Protein AF-A0A842JPQ0-F1 (afdb_monomer_lite)

Secondary structure (DSSP, 8-state):
-----EEEEEEES-HHHHHHHHHHHHTS--SEEETTEEEEEEETTEEEEEEE-TTTTT----------

Sequence (68 aa):
MKPRRVSAVATAVDVAAAVTWYTSSFDRPADHHTPGLAEWQLTGDAALQPVLDPHRAGSSTVTPDTDA

Structure (mmCIF, N/CA/C/O backbone):
data_AF-A0A842JPQ0-F1
#
_entry.id   AF-A0A842JPQ0-F1
#
loop_
_atom_site.group_PDB
_atom_site.id
_atom_site.type_symbol
_atom_site.label_atom_id
_atom_site.label_alt_id
_atom_site.label_comp_id
_atom_site.label_asym_id
_atom_site.label_entity_id
_atom_site.label_seq_id
_atom_site.pdbx_PDB_ins_code
_atom_site.Cartn_x
_atom_site.Cartn_y
_atom_site.Cartn_z
_atom_site.occupancy
_atom_site.B_iso_or_equiv
_atom_site.auth_seq_id
_atom_site.auth_comp_id
_atom_site.auth_asym_id
_atom_site.auth_atom_id
_atom_site.pdbx_PDB_model_num
ATOM 1 N N . MET A 1 1 ? 1.806 -22.177 19.016 1.00 77.19 1 MET A N 1
ATOM 2 C CA . MET A 1 1 ? 1.796 -20.698 18.953 1.00 77.19 1 MET A CA 1
ATOM 3 C C . MET A 1 1 ? 0.677 -20.277 18.011 1.00 77.19 1 MET A C 1
ATOM 5 O O . MET A 1 1 ? 0.553 -20.912 16.973 1.00 77.19 1 MET A O 1
ATOM 9 N N . LYS A 1 2 ? -0.168 -19.304 18.377 1.00 86.50 2 LYS A N 1
ATOM 10 C CA . LYS A 1 2 ? -1.235 -18.790 17.498 1.00 86.50 2 LYS A CA 1
ATOM 11 C C . LYS A 1 2 ? -0.834 -17.398 16.987 1.00 86.50 2 LYS A C 1
ATOM 13 O O . LYS A 1 2 ? -0.335 -16.620 17.804 1.00 86.50 2 LYS A O 1
ATOM 18 N N . PRO A 1 3 ? -1.004 -17.088 15.690 1.00 85.00 3 PRO A N 1
ATOM 19 C CA . PRO A 1 3 ? -0.756 -15.742 15.182 1.00 85.00 3 PRO A CA 1
ATOM 20 C C . PRO A 1 3 ? -1.714 -14.750 15.853 1.00 85.00 3 PRO A C 1
ATOM 22 O O . PRO A 1 3 ? -2.853 -15.104 16.153 1.00 85.00 3 PRO A O 1
ATOM 25 N N . ARG A 1 4 ? -1.234 -13.531 16.127 1.00 92.44 4 ARG A N 1
ATOM 26 C CA . ARG A 1 4 ? -2.037 -12.471 16.770 1.00 92.44 4 ARG A CA 1
ATOM 27 C C . ARG A 1 4 ? -2.529 -11.404 15.793 1.00 92.44 4 ARG A C 1
ATOM 29 O O . ARG A 1 4 ? -3.467 -10.706 16.122 1.00 92.44 4 ARG A O 1
ATOM 36 N N . ARG A 1 5 ? -1.894 -11.275 14.625 1.00 93.00 5 ARG A N 1
ATOM 37 C CA . ARG A 1 5 ? -2.194 -10.259 13.613 1.00 93.00 5 ARG A CA 1
ATOM 38 C C . ARG A 1 5 ? -1.844 -10.776 12.220 1.00 93.00 5 ARG A C 1
ATOM 40 O O . ARG A 1 5 ? -0.960 -11.629 12.091 1.00 93.00 5 ARG A O 1
ATOM 47 N N . VAL A 1 6 ? -2.533 -10.263 11.205 1.00 94.31 6 VAL A N 1
ATOM 48 C CA . VAL A 1 6 ? -2.305 -10.561 9.786 1.00 94.31 6 VAL A CA 1
ATOM 49 C C . VAL A 1 6 ? -1.959 -9.278 9.030 1.00 94.31 6 VAL A C 1
ATOM 51 O O . VAL A 1 6 ? -2.526 -8.220 9.293 1.00 94.31 6 VAL A O 1
ATOM 54 N N . SER A 1 7 ? -1.051 -9.383 8.063 1.00 95.12 7 SER A N 1
ATOM 55 C CA . SER A 1 7 ? -0.807 -8.328 7.081 1.00 95.12 7 SER A CA 1
ATOM 56 C C . SER A 1 7 ? -1.171 -8.828 5.690 1.00 95.12 7 SER A C 1
ATOM 58 O O . SER A 1 7 ? -0.639 -9.842 5.234 1.00 95.12 7 SER A O 1
ATOM 60 N N . ALA A 1 8 ? -2.057 -8.109 5.010 1.00 96.25 8 ALA A N 1
ATOM 61 C CA . ALA A 1 8 ? -2.269 -8.269 3.583 1.00 96.25 8 ALA A CA 1
ATOM 62 C C . ALA A 1 8 ? -1.141 -7.543 2.843 1.00 96.25 8 ALA A C 1
ATOM 64 O O . ALA A 1 8 ? -0.943 -6.346 3.035 1.00 96.25 8 ALA A O 1
ATOM 65 N N . VAL A 1 9 ? -0.382 -8.263 2.021 1.00 96.56 9 VAL A N 1
ATOM 66 C CA . VAL A 1 9 ? 0.773 -7.701 1.310 1.00 96.56 9 VAL A CA 1
ATOM 67 C C . VAL A 1 9 ? 0.397 -7.438 -0.142 1.00 96.56 9 VAL A C 1
ATOM 69 O O . VAL A 1 9 ? -0.069 -8.341 -0.835 1.00 96.56 9 VAL A O 1
ATOM 72 N N . ALA A 1 10 ? 0.620 -6.207 -0.597 1.00 96.81 10 ALA A N 1
ATOM 73 C CA . ALA A 1 10 ? 0.466 -5.799 -1.986 1.00 96.81 10 ALA A CA 1
ATOM 74 C C . ALA A 1 10 ? 1.845 -5.467 -2.568 1.00 96.81 10 ALA A C 1
ATOM 76 O O . ALA A 1 10 ? 2.476 -4.475 -2.216 1.00 96.81 10 ALA A O 1
ATOM 77 N N . THR A 1 11 ? 2.342 -6.310 -3.458 1.00 97.50 11 THR A N 1
ATOM 78 C CA . THR A 1 11 ? 3.642 -6.101 -4.105 1.00 97.50 11 THR A CA 1
ATOM 79 C C . THR A 1 11 ? 3.566 -4.993 -5.160 1.00 97.50 11 THR A C 1
ATOM 81 O O . THR A 1 11 ? 2.641 -4.953 -5.977 1.00 97.50 11 THR A O 1
ATOM 84 N N . ALA A 1 12 ? 4.551 -4.096 -5.161 1.00 96.94 12 ALA A N 1
ATOM 85 C CA . ALA A 1 12 ? 4.639 -2.946 -6.059 1.00 96.94 12 ALA A CA 1
ATOM 86 C C . ALA A 1 12 ? 6.053 -2.795 -6.645 1.00 96.94 12 ALA A C 1
ATOM 88 O O . ALA A 1 12 ? 7.037 -3.233 -6.051 1.00 96.94 12 ALA A O 1
ATOM 89 N N . VAL A 1 13 ? 6.149 -2.146 -7.810 1.00 97.75 13 VAL A N 1
ATOM 90 C CA . VAL A 1 13 ? 7.426 -1.691 -8.403 1.00 97.75 13 VAL A CA 1
ATOM 91 C C . VAL A 1 13 ? 7.847 -0.312 -7.890 1.00 97.75 13 VAL A C 1
ATOM 93 O O . VAL A 1 13 ? 9.022 0.029 -7.943 1.00 97.75 13 VAL A O 1
ATOM 96 N N . ASP A 1 14 ? 6.886 0.469 -7.396 1.00 97.31 14 ASP A N 1
ATOM 97 C CA . ASP A 1 14 ? 7.076 1.820 -6.882 1.00 97.31 14 ASP A CA 1
ATOM 98 C C . ASP A 1 14 ? 6.228 1.987 -5.617 1.00 97.31 14 ASP A C 1
ATOM 100 O O . ASP A 1 14 ? 5.001 2.120 -5.666 1.00 97.31 14 ASP A O 1
ATOM 104 N N . VAL A 1 15 ? 6.895 1.931 -4.464 1.00 97.88 15 VAL A N 1
ATOM 105 C CA . VAL A 1 15 ? 6.237 2.081 -3.162 1.00 97.88 15 VAL A CA 1
ATOM 106 C C . VAL A 1 15 ? 5.814 3.526 -2.925 1.00 97.88 15 VAL A C 1
ATOM 108 O O . VAL A 1 15 ? 4.778 3.737 -2.306 1.00 97.88 15 VAL A O 1
ATOM 111 N N . ALA A 1 16 ? 6.532 4.520 -3.450 1.00 97.44 16 ALA A N 1
ATOM 112 C CA . ALA A 1 16 ? 6.151 5.919 -3.280 1.00 97.44 16 ALA A CA 1
ATOM 113 C C . ALA A 1 16 ? 4.837 6.220 -4.018 1.00 97.44 16 ALA A C 1
ATOM 115 O O . ALA A 1 16 ? 3.925 6.810 -3.435 1.00 97.44 16 ALA A O 1
ATOM 116 N N . ALA A 1 17 ? 4.695 5.732 -5.254 1.00 97.69 17 ALA A N 1
ATOM 117 C CA . ALA A 1 17 ? 3.438 5.823 -5.995 1.00 97.69 17 ALA A CA 1
ATOM 118 C C . ALA A 1 17 ? 2.302 5.057 -5.295 1.00 97.69 17 ALA A C 1
ATOM 120 O O . ALA A 1 17 ? 1.190 5.579 -5.172 1.00 97.69 17 ALA A O 1
ATOM 121 N N . ALA A 1 18 ? 2.579 3.851 -4.780 1.00 97.12 18 ALA A N 1
ATOM 122 C CA . ALA A 1 18 ? 1.603 3.102 -3.990 1.00 97.12 18 ALA A CA 1
ATOM 123 C C . ALA A 1 18 ? 1.173 3.888 -2.742 1.00 97.12 18 ALA A C 1
ATOM 125 O O . ALA A 1 18 ? -0.015 3.950 -2.432 1.00 97.12 18 ALA A O 1
ATOM 126 N N . VAL A 1 19 ? 2.111 4.549 -2.061 1.00 98.12 19 VAL A N 1
ATOM 127 C CA . VAL A 1 19 ? 1.821 5.373 -0.886 1.00 98.12 19 VAL A CA 1
ATOM 128 C C . VAL A 1 19 ? 0.905 6.532 -1.225 1.00 98.12 19 VAL A C 1
ATOM 130 O O . VAL A 1 19 ? -0.067 6.749 -0.502 1.00 98.12 19 VAL A O 1
ATOM 133 N N . THR A 1 20 ? 1.160 7.247 -2.320 1.00 98.12 20 THR A N 1
ATOM 134 C CA . THR A 1 20 ? 0.267 8.317 -2.781 1.00 98.12 20 THR A CA 1
ATOM 135 C C . THR A 1 20 ? -1.145 7.787 -3.033 1.00 98.12 20 THR A C 1
ATOM 137 O O . THR A 1 20 ? -2.114 8.385 -2.563 1.00 98.12 20 THR A O 1
ATOM 140 N N . TRP A 1 21 ? -1.269 6.641 -3.707 1.00 96.88 21 TRP A N 1
ATOM 141 C CA . TRP A 1 21 ? -2.567 6.041 -4.020 1.00 96.88 21 TRP A CA 1
ATOM 142 C C . TRP A 1 21 ? -3.338 5.601 -2.767 1.00 96.88 21 TRP A C 1
ATOM 144 O O . TRP A 1 21 ? -4.502 5.969 -2.591 1.00 96.88 21 TRP A O 1
ATOM 154 N N . TYR A 1 22 ? -2.694 4.858 -1.862 1.00 96.12 22 TYR A N 1
ATOM 155 C CA . TYR A 1 22 ? -3.335 4.375 -0.635 1.00 96.12 22 TYR A CA 1
ATOM 156 C C . TYR A 1 22 ? -3.628 5.503 0.354 1.00 96.12 22 TYR A C 1
ATOM 158 O O . TYR A 1 22 ? -4.668 5.472 1.003 1.00 96.12 22 TYR A O 1
ATOM 166 N N . THR A 1 23 ? -2.783 6.536 0.419 1.00 97.56 23 THR A N 1
ATOM 167 C CA . THR A 1 23 ? -3.063 7.733 1.231 1.00 97.56 23 THR A CA 1
ATOM 168 C C . THR A 1 23 ? -4.342 8.417 0.769 1.00 97.56 23 THR A C 1
ATOM 170 O O . THR A 1 23 ? -5.184 8.754 1.594 1.00 97.56 23 THR A O 1
ATOM 173 N N . SER A 1 24 ? -4.516 8.576 -0.546 1.00 97.19 24 SER A N 1
ATOM 174 C CA . SER A 1 24 ? -5.750 9.127 -1.110 1.00 97.19 24 SER 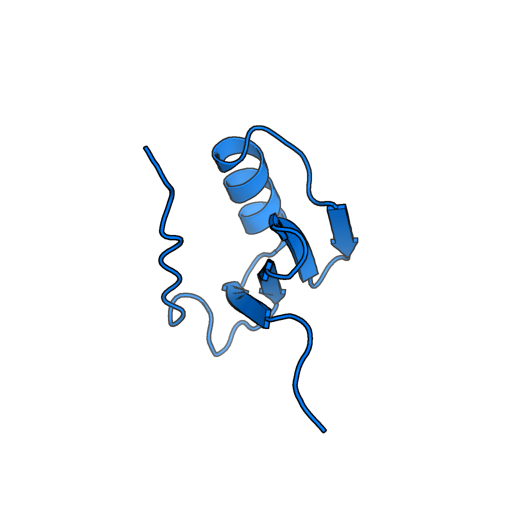A CA 1
ATOM 175 C C . SER A 1 24 ? -6.955 8.212 -0.884 1.00 97.19 24 SER A C 1
ATOM 177 O O . SER A 1 24 ? -8.054 8.712 -0.686 1.00 97.19 24 SER A O 1
ATOM 179 N N . SER A 1 25 ? -6.769 6.892 -0.940 1.00 93.62 25 SER A N 1
ATOM 180 C CA . SER A 1 25 ? -7.864 5.922 -0.799 1.00 93.62 25 SER A CA 1
ATOM 181 C C . SER A 1 25 ? -8.352 5.793 0.645 1.00 93.62 25 SER A C 1
ATOM 183 O O . SER A 1 25 ? -9.538 5.586 0.875 1.00 93.62 25 SER A O 1
ATOM 185 N N . PHE A 1 26 ? -7.446 5.922 1.617 1.00 93.50 26 PHE A N 1
ATOM 186 C CA . PHE A 1 26 ? -7.763 5.858 3.045 1.00 93.50 26 PHE A CA 1
ATOM 187 C C . PHE A 1 26 ? -7.950 7.227 3.703 1.00 93.50 26 PHE A C 1
ATOM 189 O O . PHE A 1 26 ? -8.197 7.278 4.905 1.00 93.50 26 PHE A O 1
ATOM 196 N N . ASP A 1 27 ? -7.788 8.315 2.945 1.00 96.44 27 ASP A N 1
ATOM 197 C CA . ASP A 1 27 ? -7.828 9.701 3.430 1.00 96.44 27 ASP A CA 1
ATOM 198 C C . ASP A 1 27 ? -6.907 9.954 4.645 1.00 96.44 27 ASP A C 1
ATOM 200 O O . ASP A 1 27 ? -7.186 10.753 5.538 1.00 96.44 27 ASP A O 1
ATOM 204 N N . ARG A 1 28 ? -5.788 9.219 4.717 1.00 97.56 28 ARG A N 1
ATOM 205 C CA . ARG A 1 28 ? -4.808 9.320 5.808 1.00 97.56 28 ARG A CA 1
ATOM 206 C C . ARG A 1 28 ? -3.429 8.796 5.397 1.00 97.56 28 ARG A C 1
ATOM 208 O O . ARG A 1 28 ? -3.345 7.852 4.605 1.00 97.56 28 ARG A O 1
ATOM 215 N N . PRO A 1 29 ? -2.334 9.328 5.970 1.00 97.94 29 PRO A N 1
ATOM 216 C CA . PRO A 1 29 ? -0.995 8.803 5.716 1.00 97.94 29 PRO A CA 1
ATOM 217 C C . PRO A 1 29 ? -0.818 7.385 6.281 1.00 97.94 29 PRO A C 1
ATOM 219 O O . PRO A 1 29 ? -1.586 6.942 7.140 1.00 97.94 29 PRO A O 1
ATOM 222 N N . ALA A 1 30 ? 0.222 6.695 5.806 1.00 98.00 30 ALA A N 1
ATOM 223 C CA . ALA A 1 30 ? 0.670 5.420 6.361 1.00 98.00 30 ALA A CA 1
ATOM 224 C C . ALA A 1 30 ? 1.091 5.573 7.830 1.00 98.00 30 ALA A C 1
ATOM 226 O O . ALA A 1 30 ? 1.698 6.578 8.205 1.00 98.00 30 ALA A O 1
ATOM 227 N N . ASP A 1 31 ? 0.842 4.546 8.640 1.00 98.12 31 ASP A N 1
ATOM 228 C CA . ASP A 1 31 ? 1.299 4.496 10.036 1.00 98.12 31 ASP A CA 1
ATOM 229 C C . ASP A 1 31 ? 2.802 4.217 10.122 1.00 98.12 31 ASP A C 1
ATOM 231 O O . ASP A 1 31 ? 3.483 4.645 11.055 1.00 98.12 31 ASP A O 1
ATOM 235 N N . HIS A 1 32 ? 3.330 3.499 9.130 1.00 97.75 32 HIS A N 1
ATOM 236 C CA . HIS A 1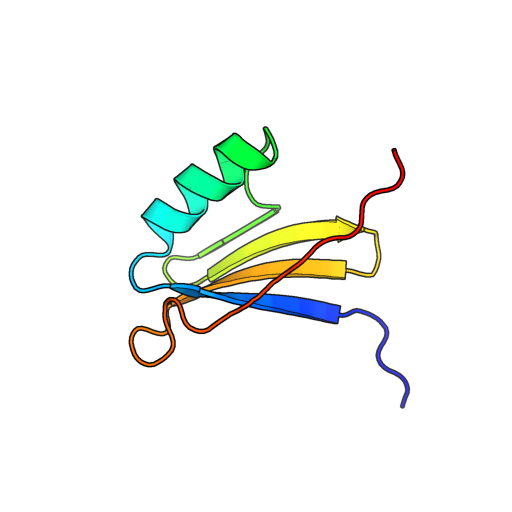 32 ? 4.754 3.249 8.979 1.00 97.75 32 HIS A CA 1
ATOM 237 C C . HIS A 1 32 ? 5.147 3.317 7.505 1.00 97.75 32 HIS A C 1
ATOM 239 O O . HIS A 1 32 ? 4.448 2.787 6.645 1.00 97.75 32 HIS A O 1
ATOM 245 N N . HIS A 1 33 ? 6.270 3.968 7.203 1.00 97.00 33 HIS A N 1
ATOM 246 C CA . HIS A 1 33 ? 6.749 4.132 5.835 1.00 97.00 33 HIS A CA 1
ATOM 247 C C . HIS A 1 33 ? 8.279 4.153 5.786 1.00 97.00 33 HIS A C 1
ATOM 249 O O . HIS A 1 33 ? 8.943 4.853 6.550 1.00 97.00 33 HIS A O 1
ATOM 255 N N . THR A 1 34 ? 8.820 3.378 4.854 1.00 96.81 34 THR A N 1
ATOM 256 C CA . THR A 1 34 ? 10.229 3.297 4.465 1.00 96.81 34 THR A CA 1
ATOM 257 C C . THR A 1 34 ? 10.304 3.259 2.931 1.00 96.81 34 THR A C 1
ATOM 259 O O . THR A 1 34 ? 9.299 2.956 2.290 1.00 96.81 34 THR A O 1
ATOM 262 N N . PRO A 1 35 ? 11.476 3.469 2.304 1.00 96.19 35 PRO A N 1
ATOM 263 C CA . PRO A 1 35 ? 11.584 3.440 0.841 1.00 96.19 35 PRO A CA 1
ATOM 264 C C . PRO A 1 35 ? 11.083 2.152 0.161 1.00 96.19 35 PRO A C 1
ATOM 266 O O . PRO A 1 35 ? 10.722 2.187 -1.010 1.00 96.19 35 PRO A O 1
ATOM 269 N N . GLY A 1 36 ? 11.076 1.015 0.867 1.00 97.31 36 GLY A N 1
ATOM 270 C CA . GLY A 1 36 ? 10.667 -0.285 0.321 1.00 97.31 36 GLY A CA 1
ATOM 271 C C . GL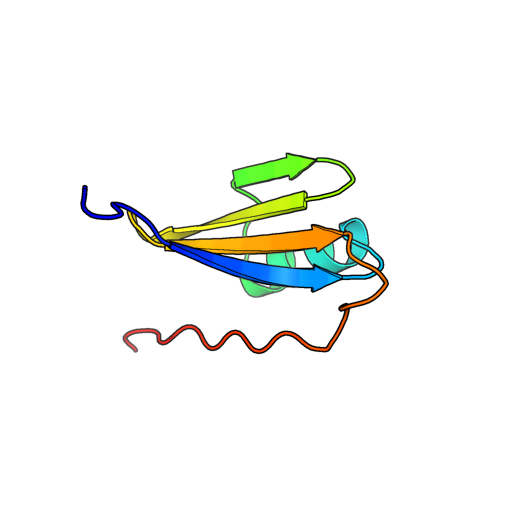Y A 1 36 ? 9.346 -0.827 0.864 1.00 97.31 36 GLY A C 1
ATOM 272 O O . GLY A 1 36 ? 8.945 -1.918 0.461 1.00 97.31 36 GLY A O 1
ATOM 273 N N . LEU A 1 37 ? 8.687 -0.120 1.784 1.00 97.69 37 LEU A N 1
ATOM 274 C CA . LEU A 1 37 ? 7.482 -0.608 2.451 1.00 97.69 37 LEU A CA 1
ATOM 275 C C . LEU A 1 37 ? 6.668 0.537 3.038 1.00 97.69 37 LEU A C 1
ATOM 277 O O . LEU A 1 37 ? 7.225 1.426 3.681 1.00 97.69 37 LEU A O 1
ATOM 281 N N . ALA A 1 38 ? 5.351 0.445 2.925 1.00 98.44 38 ALA A N 1
ATOM 282 C CA . ALA A 1 38 ? 4.426 1.232 3.727 1.00 98.44 38 ALA A CA 1
ATOM 283 C C . ALA A 1 38 ? 3.419 0.324 4.436 1.00 98.44 38 ALA A C 1
ATOM 285 O O . ALA A 1 38 ? 3.215 -0.815 4.028 1.00 98.44 38 ALA A O 1
ATOM 286 N N . GLU A 1 39 ? 2.807 0.811 5.507 1.00 98.19 39 GLU A N 1
ATOM 287 C CA . GLU A 1 39 ? 1.825 0.067 6.286 1.00 98.19 39 GLU A CA 1
ATOM 288 C C . GLU A 1 39 ? 0.684 0.970 6.753 1.00 98.19 39 GLU A C 1
ATOM 290 O O . GLU A 1 39 ? 0.918 2.045 7.309 1.00 98.19 39 GLU A O 1
ATOM 295 N N . TRP A 1 40 ? -0.543 0.477 6.593 1.00 97.69 40 TRP A N 1
ATOM 296 C CA . TRP A 1 40 ? -1.743 1.015 7.228 1.00 97.69 40 TRP A CA 1
ATOM 297 C C . TRP A 1 40 ? -2.350 -0.055 8.131 1.00 97.69 40 TRP A C 1
ATOM 299 O O . TRP A 1 40 ? -2.720 -1.130 7.656 1.00 97.69 40 TRP A O 1
ATOM 309 N N . GLN A 1 41 ? -2.497 0.246 9.420 1.00 96.19 41 GLN A N 1
ATOM 310 C CA . GLN A 1 41 ? -3.403 -0.474 10.307 1.00 96.19 41 GLN A CA 1
ATOM 311 C C . GLN A 1 41 ? -4.832 -0.276 9.812 1.00 96.19 41 GLN A C 1
ATOM 313 O O . GLN A 1 41 ? -5.314 0.856 9.719 1.00 96.19 41 GLN A O 1
ATOM 318 N N . LEU A 1 42 ? -5.498 -1.379 9.489 1.00 92.00 42 LEU A N 1
ATOM 319 C CA . LEU A 1 42 ? -6.913 -1.377 9.122 1.00 92.00 42 LEU A CA 1
ATOM 320 C C . LEU A 1 42 ? -7.775 -1.656 10.356 1.00 92.00 42 LEU A C 1
ATOM 322 O O . LEU A 1 42 ? -8.789 -1.004 10.569 1.00 92.00 42 LEU A O 1
ATOM 326 N N . THR A 1 43 ? -7.333 -2.591 11.199 1.00 90.50 43 THR A N 1
ATOM 327 C CA . THR A 1 43 ? -7.926 -2.896 12.508 1.00 90.50 43 THR A CA 1
ATOM 328 C C . THR A 1 43 ? -6.813 -3.134 13.533 1.00 90.50 43 THR A C 1
ATOM 330 O O . THR A 1 43 ? -5.631 -3.066 13.199 1.00 90.50 43 THR A O 1
ATOM 333 N N . GLY A 1 44 ? -7.163 -3.451 14.786 1.00 90.31 44 GLY A N 1
ATOM 334 C CA . GLY A 1 44 ? -6.166 -3.808 15.806 1.00 90.31 44 GLY A CA 1
ATOM 335 C C . GLY A 1 44 ? -5.303 -5.025 15.439 1.00 90.31 44 GLY A C 1
ATOM 336 O O . GLY A 1 44 ? -4.141 -5.091 15.840 1.00 90.31 44 GLY A O 1
ATOM 337 N N . ASP A 1 45 ? -5.839 -5.938 14.621 1.00 93.44 45 ASP A N 1
ATOM 338 C CA . ASP A 1 45 ? -5.209 -7.221 14.288 1.00 93.44 45 ASP A CA 1
ATOM 339 C C . ASP A 1 45 ? -4.997 -7.416 12.772 1.00 93.44 45 ASP A C 1
ATOM 341 O O . ASP A 1 45 ? -4.615 -8.508 12.337 1.00 93.44 45 ASP A O 1
ATOM 345 N N . ALA A 1 46 ? -5.216 -6.381 11.952 1.00 93.94 46 ALA A N 1
ATOM 346 C CA . ALA A 1 46 ? -5.053 -6.445 10.500 1.00 93.94 46 ALA A CA 1
ATOM 347 C C . ALA A 1 46 ? -4.430 -5.174 9.913 1.00 93.94 46 ALA A C 1
ATOM 349 O O . ALA A 1 46 ? -4.790 -4.057 10.283 1.00 93.94 46 ALA A O 1
ATOM 350 N N . ALA A 1 47 ? -3.534 -5.351 8.943 1.00 96.06 47 ALA A N 1
ATOM 351 C CA . ALA A 1 47 ? -2.919 -4.250 8.209 1.00 96.06 47 ALA A CA 1
ATOM 352 C C . ALA A 1 47 ? -2.787 -4.529 6.713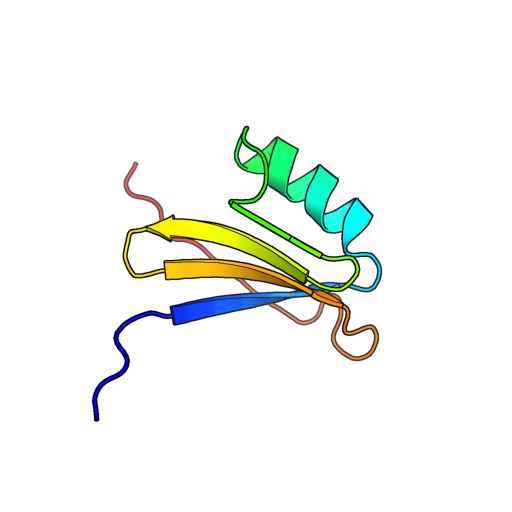 1.00 96.06 47 ALA A C 1
ATOM 354 O O . ALA A 1 47 ? -2.761 -5.685 6.285 1.00 96.06 47 ALA A O 1
ATOM 355 N N . LEU A 1 48 ? -2.641 -3.457 5.938 1.00 96.94 48 LEU A N 1
ATOM 356 C CA . LEU A 1 48 ? -2.252 -3.494 4.535 1.00 96.94 48 LEU A CA 1
ATOM 357 C C . LEU A 1 48 ? -0.818 -3.001 4.380 1.00 96.94 48 LEU A C 1
ATOM 359 O O . LEU A 1 48 ? -0.471 -1.945 4.908 1.00 96.94 48 LEU A O 1
ATOM 363 N N . GLN A 1 49 ? -0.011 -3.745 3.627 1.00 97.62 49 GLN A N 1
ATOM 364 C CA . GLN A 1 49 ? 1.391 -3.428 3.391 1.00 97.62 49 GLN A CA 1
ATOM 365 C C . GLN A 1 49 ? 1.740 -3.446 1.902 1.00 97.62 49 GLN A C 1
ATOM 367 O O . GLN A 1 49 ? 1.946 -4.520 1.327 1.00 97.62 49 GLN A O 1
ATOM 372 N N . PRO A 1 50 ? 1.855 -2.274 1.261 1.00 97.56 50 PRO A N 1
ATOM 373 C CA . PRO A 1 50 ? 2.567 -2.155 0.003 1.00 97.56 50 PRO A CA 1
ATOM 374 C C . PRO A 1 50 ? 4.064 -2.416 0.202 1.00 97.56 50 PRO A C 1
ATOM 376 O O . PRO A 1 50 ? 4.687 -1.785 1.057 1.00 97.56 50 PRO A O 1
ATOM 379 N N . VAL A 1 51 ? 4.646 -3.329 -0.578 1.00 97.94 51 VAL A N 1
ATOM 380 C CA . VAL A 1 51 ? 6.063 -3.728 -0.464 1.00 97.94 51 VAL A CA 1
ATOM 381 C C . VAL A 1 51 ? 6.735 -3.724 -1.831 1.00 97.94 51 VAL A C 1
ATOM 383 O O . VAL A 1 51 ? 6.147 -4.178 -2.814 1.00 97.94 51 VAL A O 1
ATOM 386 N N . LEU A 1 52 ? 7.977 -3.240 -1.892 1.00 98.00 52 LEU A N 1
ATOM 387 C CA . LEU A 1 52 ? 8.803 -3.291 -3.094 1.00 98.00 52 LEU A CA 1
ATOM 388 C C . LEU A 1 52 ? 9.176 -4.744 -3.414 1.00 98.00 52 LEU A C 1
ATOM 390 O O . LEU A 1 52 ? 10.049 -5.333 -2.781 1.00 98.00 52 LEU A O 1
ATOM 394 N N . ASP A 1 53 ? 8.526 -5.298 -4.429 1.00 97.56 53 ASP A N 1
ATOM 395 C CA . ASP A 1 53 ? 8.886 -6.574 -5.045 1.00 97.56 53 ASP A CA 1
ATOM 396 C C . ASP A 1 53 ? 8.523 -6.504 -6.534 1.00 97.56 53 ASP A C 1
ATOM 398 O O . ASP A 1 53 ? 7.397 -6.840 -6.927 1.00 97.56 53 ASP A O 1
ATOM 402 N N . PRO A 1 54 ? 9.468 -6.060 -7.382 1.00 94.25 54 PRO A N 1
ATOM 403 C CA . PRO A 1 54 ? 9.220 -5.908 -8.808 1.00 94.25 54 PRO A CA 1
ATOM 404 C C . PRO A 1 54 ? 8.845 -7.210 -9.521 1.00 94.25 54 PRO A C 1
ATOM 406 O O . PRO A 1 54 ? 8.177 -7.165 -10.550 1.00 94.25 54 PRO A O 1
ATOM 409 N N . HIS A 1 55 ? 9.244 -8.371 -8.992 1.00 96.25 55 HIS A N 1
ATOM 410 C CA . HIS A 1 55 ? 8.992 -9.662 -9.635 1.00 96.25 55 HIS A CA 1
ATOM 411 C C . HIS A 1 55 ? 7.562 -10.157 -9.436 1.00 96.25 55 HIS A C 1
ATOM 413 O O . HIS A 1 55 ? 7.086 -10.988 -10.208 1.00 96.25 55 HIS A O 1
ATOM 419 N N . ARG A 1 56 ? 6.885 -9.672 -8.394 1.00 94.12 56 ARG A N 1
ATOM 420 C CA . ARG A 1 56 ? 5.517 -10.077 -8.046 1.00 94.12 56 ARG A CA 1
ATOM 421 C C . ARG A 1 56 ? 4.517 -8.938 -8.145 1.00 94.12 56 ARG A C 1
ATOM 423 O O . ARG A 1 56 ? 3.341 -9.143 -7.842 1.00 94.12 56 ARG A O 1
ATOM 430 N N . ALA A 1 57 ? 4.962 -7.736 -8.497 1.00 94.31 57 ALA A N 1
ATOM 431 C CA . ALA A 1 57 ? 4.111 -6.561 -8.560 1.00 94.31 57 ALA A CA 1
ATOM 432 C C . ALA A 1 57 ? 2.889 -6.787 -9.464 1.00 94.31 57 ALA A C 1
ATOM 434 O O . ALA A 1 57 ? 2.981 -7.418 -10.516 1.00 94.31 57 ALA A O 1
ATOM 435 N N . GLY A 1 58 ? 1.724 -6.307 -9.020 1.00 91.19 58 GLY A N 1
ATOM 436 C CA . GLY A 1 58 ? 0.460 -6.462 -9.753 1.00 91.19 58 GLY A CA 1
ATOM 437 C C . GLY A 1 58 ? -0.146 -7.872 -9.736 1.00 91.19 58 GLY A C 1
ATOM 438 O O . GLY A 1 58 ? -1.196 -8.079 -10.332 1.00 91.19 58 GLY A O 1
ATOM 439 N N . SER A 1 59 ? 0.474 -8.832 -9.039 1.00 93.69 59 SER A N 1
ATOM 440 C CA . SER A 1 59 ? -0.042 -10.208 -8.900 1.00 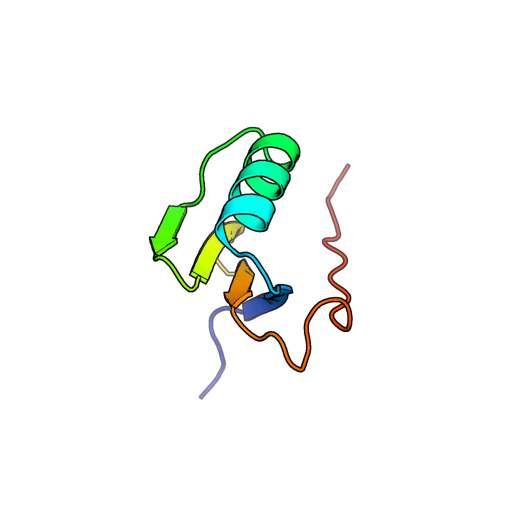93.69 59 SER A CA 1
ATOM 441 C C . SER A 1 59 ? -0.722 -10.474 -7.550 1.00 93.69 59 SER A C 1
ATOM 443 O O . SER A 1 59 ? -1.140 -11.594 -7.272 1.00 93.69 59 SER A O 1
ATOM 445 N N . SER A 1 60 ? -0.814 -9.457 -6.690 1.00 93.56 60 SER A N 1
ATOM 446 C CA . SER A 1 60 ? -1.495 -9.548 -5.397 1.00 93.56 60 SER A CA 1
ATOM 447 C C . SER A 1 60 ? -2.979 -9.213 -5.558 1.00 93.56 60 SER A C 1
ATOM 449 O O . SER A 1 60 ? -3.334 -8.301 -6.299 1.00 93.56 60 SER A O 1
ATOM 451 N N . THR A 1 61 ? -3.855 -9.906 -4.835 1.00 93.56 61 THR A N 1
ATOM 452 C CA . THR A 1 61 ? -5.267 -9.524 -4.701 1.00 93.56 61 THR A CA 1
ATOM 453 C C . THR A 1 61 ? -5.578 -9.371 -3.224 1.00 93.56 61 THR A C 1
ATOM 455 O O . THR A 1 61 ? -5.444 -10.323 -2.458 1.00 93.56 61 THR A O 1
ATOM 458 N N . VAL A 1 62 ? -5.976 -8.165 -2.824 1.00 90.44 62 VAL A N 1
ATOM 459 C CA . VAL A 1 62 ? -6.404 -7.858 -1.459 1.00 90.44 62 VAL A CA 1
ATOM 460 C C . VAL A 1 62 ? -7.815 -7.307 -1.538 1.00 90.44 62 VAL A C 1
ATOM 462 O O . VAL A 1 62 ? -8.059 -6.335 -2.243 1.00 90.44 62 VAL A O 1
ATOM 465 N N . THR A 1 63 ? -8.738 -7.949 -0.833 1.00 88.25 63 THR A N 1
ATOM 466 C CA . THR A 1 63 ? -10.134 -7.513 -0.750 1.00 88.25 63 THR A CA 1
ATOM 467 C C . THR A 1 63 ? -10.448 -7.282 0.722 1.00 88.25 63 THR A C 1
ATOM 469 O O . THR A 1 63 ? -10.691 -8.258 1.433 1.00 88.25 63 THR A O 1
ATOM 472 N N . PRO A 1 64 ? -10.344 -6.040 1.222 1.00 79.00 64 PRO A N 1
ATOM 473 C CA . PRO A 1 64 ? -10.874 -5.731 2.538 1.00 79.00 64 PRO A CA 1
ATOM 474 C C . PRO A 1 64 ? -12.398 -5.847 2.473 1.00 79.00 64 PRO A C 1
ATOM 476 O O . PRO A 1 64 ? -13.019 -5.316 1.555 1.00 79.00 64 PRO A O 1
ATOM 479 N N . ASP A 1 65 ? -12.976 -6.562 3.431 1.00 80.69 65 ASP A N 1
ATOM 480 C CA . ASP A 1 65 ? -14.409 -6.502 3.688 1.00 80.69 65 ASP A CA 1
ATOM 481 C C . ASP A 1 65 ? -14.640 -5.400 4.722 1.00 80.69 65 ASP A C 1
ATOM 483 O O . ASP A 1 65 ? -13.901 -5.305 5.710 1.00 80.69 65 ASP A O 1
ATOM 487 N N . THR A 1 66 ? -15.600 -4.527 4.462 1.00 70.12 66 THR A N 1
ATOM 488 C CA . THR A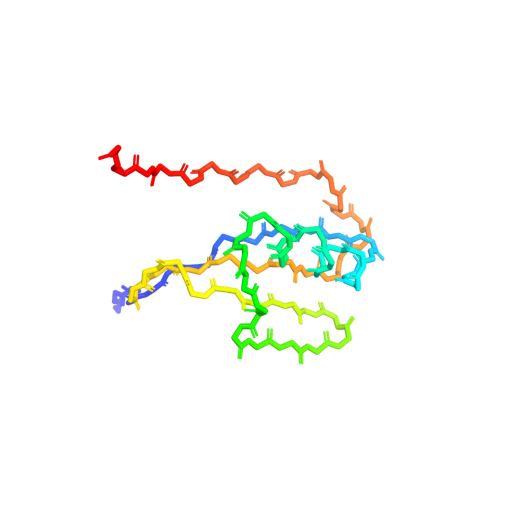 1 66 ? -15.930 -3.404 5.339 1.00 70.12 66 THR A CA 1
ATOM 489 C C . THR A 1 66 ? -17.385 -3.525 5.735 1.00 70.12 66 THR A C 1
ATOM 491 O O . THR A 1 66 ? -18.245 -3.616 4.858 1.00 70.12 66 THR A O 1
ATOM 494 N N . ASP A 1 67 ? -17.658 -3.471 7.038 1.00 68.19 67 ASP A N 1
ATOM 495 C CA . ASP A 1 67 ? -19.015 -3.243 7.524 1.00 68.19 67 ASP A CA 1
ATOM 496 C C . ASP A 1 67 ? -19.503 -1.893 6.965 1.00 68.19 67 ASP A C 1
ATOM 498 O O . ASP A 1 67 ? -18.769 -0.901 7.004 1.00 68.19 67 ASP A O 1
ATOM 502 N N . ALA A 1 68 ? -20.699 -1.896 6.371 1.00 54.62 68 ALA A N 1
ATOM 503 C CA . ALA A 1 68 ? -21.313 -0.735 5.724 1.00 54.62 68 ALA A CA 1
ATOM 504 C C . ALA A 1 68 ? -21.692 0.381 6.710 1.00 54.62 68 ALA A C 1
ATOM 506 O O . ALA A 1 68 ? -22.117 0.058 7.846 1.00 54.62 68 ALA A O 1
#

Radius of gyration: 12.13 Å; chains: 1; bounding box: 33×30×29 Å

Foldseek 3Di:
DDQQADEQEAEAQFVVVVQVVVCVVVVHGFPDDDRFKTWDDPDPRYIYMYGHDPVCHPVGDDDDDDDD

pLDDT: mean 93.37, std 7.79, range [54.62, 98.44]